Protein AF-A0A1H2CGZ6-F1 (afdb_monomer_lite)

Sequence (129 aa):
MAAFKRLLRRFAWGGKMPAMQNSTERARPLIPEWTLADRLRKVRLTTGLQQRDFAERLQVTASAYAQWEAGNTKPRDIVTVARRIEMLTGVPATWILGLYTETPRPDGPAGVEGDDSVARPKGFEPLTF

Foldseek 3Di:
DDDDDDDDDDDDPDDDDPPPPPCPPVPPDDDDDDDLLNLLVVLCVVVVDDLQVVCVQLVHHSVVSVCSNVVNDHDPDLLSSLVSSCVVRVDHSCVSVVNDPDDPDPDDDDDPPDDPPDDDPPDPDDPDD

Radius of gyration: 32.35 Å; chains: 1; bounding box: 38×88×99 Å

pLDDT: mean 76.67, std 23.68, range [34.09, 98.81]

Secondary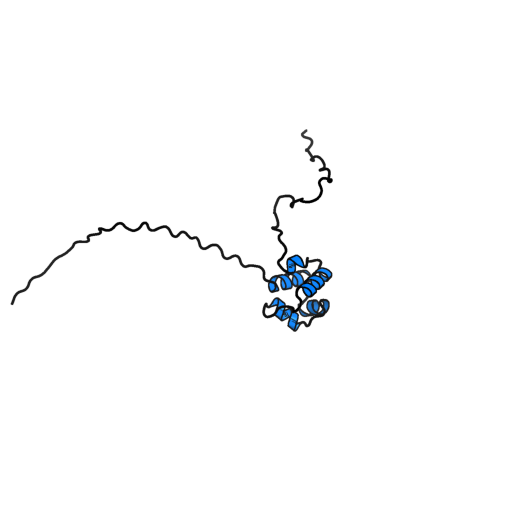 structure (DSSP, 8-state):
--------------S-----------PPP-PPPPPHHHHHHHHHHHTT--HHHHHHHTTS-HHHHHHHHTTS---SSHHHHHHHHHHHH---HHHHTT-------SSS-----S-TT---PPP------

Structure (mmCIF, N/CA/C/O backbone):
data_AF-A0A1H2CGZ6-F1
#
_entry.id   AF-A0A1H2CGZ6-F1
#
loop_
_atom_site.group_PDB
_atom_site.id
_atom_site.type_symbol
_atom_site.label_atom_id
_atom_site.label_alt_id
_atom_site.label_comp_id
_atom_site.label_asym_id
_atom_site.label_entity_id
_atom_site.label_seq_id
_atom_site.pdbx_PDB_ins_code
_atom_site.Cartn_x
_atom_site.Cartn_y
_atom_site.Cartn_z
_atom_site.occupancy
_atom_site.B_iso_or_equiv
_atom_site.auth_seq_id
_atom_site.auth_comp_id
_atom_site.auth_asym_id
_atom_site.auth_atom_id
_atom_site.pdbx_PDB_model_num
ATOM 1 N N . MET A 1 1 ? -5.901 33.656 -87.671 1.00 34.09 1 MET A N 1
ATOM 2 C CA . MET A 1 1 ? -4.994 32.933 -88.588 1.00 34.09 1 MET A CA 1
ATOM 3 C C . MET A 1 1 ? -4.602 31.618 -87.917 1.00 34.09 1 MET A C 1
ATOM 5 O O . MET A 1 1 ? -4.152 31.679 -86.786 1.00 34.09 1 MET A O 1
ATOM 9 N N . ALA A 1 2 ? -4.930 30.493 -88.573 1.00 36.00 2 ALA A N 1
ATOM 10 C CA . ALA A 1 2 ? -4.602 29.066 -88.344 1.00 36.00 2 ALA A CA 1
ATOM 11 C C . ALA A 1 2 ? -3.927 28.646 -87.007 1.00 36.00 2 ALA A C 1
ATOM 13 O O . ALA A 1 2 ? -2.840 29.105 -86.696 1.00 36.00 2 ALA A O 1
ATOM 14 N N . ALA A 1 3 ? -4.544 27.839 -86.130 1.00 43.06 3 ALA A N 1
ATOM 15 C CA . ALA A 1 3 ? -4.821 26.388 -86.222 1.00 43.06 3 ALA A CA 1
ATOM 16 C C . ALA A 1 3 ? -3.567 25.486 -86.218 1.00 43.06 3 ALA A C 1
ATOM 18 O O . ALA A 1 3 ? -2.860 25.483 -87.213 1.00 43.06 3 ALA A O 1
ATOM 19 N N . PHE A 1 4 ? -3.386 24.625 -85.197 1.00 40.62 4 PHE A N 1
ATOM 20 C CA . PHE A 1 4 ? -3.228 23.172 -85.413 1.00 40.62 4 PHE A CA 1
ATOM 21 C C . PHE A 1 4 ? -3.277 22.326 -84.123 1.00 40.62 4 PHE A C 1
ATOM 23 O O . PHE A 1 4 ? -2.764 22.689 -83.073 1.00 40.62 4 PHE A O 1
ATOM 30 N N . LYS A 1 5 ? -3.949 21.180 -84.245 1.00 37.25 5 LYS A N 1
ATOM 31 C CA . LYS A 1 5 ? -4.330 20.189 -83.228 1.00 37.25 5 LYS A CA 1
ATOM 32 C C . LYS A 1 5 ? -3.230 19.138 -82.973 1.00 37.25 5 LYS A C 1
ATOM 34 O O . LYS A 1 5 ? -2.546 18.782 -83.923 1.00 37.25 5 LYS A O 1
ATOM 39 N N . ARG A 1 6 ? -3.342 18.461 -81.804 1.00 44.81 6 ARG A N 1
ATOM 40 C CA . ARG A 1 6 ? -3.067 17.009 -81.557 1.00 44.81 6 ARG A CA 1
ATOM 41 C C . ARG A 1 6 ? -1.561 16.614 -81.578 1.00 44.81 6 ARG A C 1
ATOM 43 O O . ARG A 1 6 ? -0.786 17.238 -82.268 1.00 44.81 6 ARG A O 1
ATOM 50 N N . LEU A 1 7 ? -1.017 15.613 -80.872 1.00 37.41 7 LEU A N 1
ATOM 51 C CA . LEU A 1 7 ? -1.533 14.407 -80.222 1.00 37.41 7 LEU A CA 1
ATOM 52 C C . LEU A 1 7 ? -0.402 13.738 -79.381 1.00 37.41 7 LEU A C 1
ATOM 54 O O . LEU A 1 7 ? 0.731 13.692 -79.833 1.00 37.41 7 LEU A O 1
ATOM 58 N N . LEU A 1 8 ? -0.768 13.147 -78.236 1.00 35.69 8 LEU A N 1
ATOM 59 C CA . LEU A 1 8 ? -0.261 11.919 -77.576 1.00 35.69 8 LEU A CA 1
ATOM 60 C C . LEU A 1 8 ? 1.244 11.606 -77.334 1.00 35.69 8 LEU A C 1
ATOM 62 O O . LEU A 1 8 ? 2.035 11.421 -78.248 1.00 35.69 8 LEU A O 1
ATOM 66 N N . ARG A 1 9 ? 1.462 11.196 -76.067 1.00 43.88 9 ARG A N 1
ATOM 67 C CA . ARG A 1 9 ? 2.289 10.074 -75.558 1.00 43.88 9 ARG A CA 1
ATOM 68 C C . ARG A 1 9 ? 3.819 10.170 -75.676 1.00 43.88 9 ARG A C 1
ATOM 70 O O . ARG A 1 9 ? 4.384 9.906 -76.728 1.00 43.88 9 ARG A O 1
ATOM 77 N N . ARG A 1 10 ? 4.484 10.211 -74.512 1.00 38.03 10 ARG A N 1
ATOM 78 C CA . ARG A 1 10 ? 5.428 9.143 -74.123 1.00 38.03 10 ARG A CA 1
ATOM 79 C C . ARG A 1 10 ? 5.678 9.118 -72.618 1.00 38.03 10 ARG A C 1
ATOM 81 O O . ARG A 1 10 ? 6.376 9.941 -72.046 1.00 38.03 10 ARG A O 1
ATOM 88 N N . PHE A 1 11 ? 5.056 8.111 -72.024 1.00 46.94 11 PHE A N 1
ATOM 89 C CA . PHE A 1 11 ? 5.379 7.511 -70.745 1.00 46.94 11 PHE A CA 1
ATOM 90 C C . PHE A 1 11 ? 6.810 6.959 -70.853 1.00 46.94 11 PHE A C 1
ATOM 92 O O . PHE A 1 11 ? 7.035 5.957 -71.528 1.00 46.94 11 PHE A O 1
ATOM 99 N N . ALA A 1 12 ? 7.786 7.659 -70.279 1.00 44.25 12 ALA A N 1
ATOM 100 C CA . ALA A 1 12 ? 9.162 7.190 -70.153 1.00 44.25 12 ALA A CA 1
ATOM 101 C C . ALA A 1 12 ? 9.403 6.856 -68.680 1.00 44.25 12 ALA A C 1
ATOM 103 O O . ALA A 1 12 ? 9.913 7.656 -67.901 1.00 44.25 12 ALA A O 1
ATOM 104 N N . TRP A 1 13 ? 8.951 5.663 -68.298 1.00 51.81 13 TRP A N 1
ATOM 105 C CA . TRP A 1 13 ? 9.278 5.037 -67.027 1.00 51.81 13 TRP A CA 1
ATOM 106 C C . TRP A 1 13 ? 10.724 4.535 -67.132 1.00 51.81 13 TRP A C 1
ATOM 108 O O . TRP A 1 13 ? 10.992 3.476 -67.689 1.00 51.81 13 TRP A O 1
ATOM 118 N N . GLY A 1 14 ? 11.667 5.377 -66.711 1.00 54.66 14 GLY A N 1
ATOM 119 C CA . GLY A 1 14 ? 13.105 5.152 -66.833 1.00 54.66 14 GLY A CA 1
ATOM 120 C C . GLY A 1 14 ? 13.818 5.620 -65.574 1.00 54.66 14 GLY A C 1
ATOM 121 O O . GLY A 1 14 ? 14.470 6.655 -65.565 1.00 54.66 14 GLY A O 1
ATOM 122 N N . GLY A 1 15 ? 13.651 4.872 -64.491 1.00 47.44 15 GLY A N 1
ATOM 123 C CA . GLY A 1 15 ? 14.328 5.114 -63.225 1.00 47.44 15 GLY A CA 1
ATOM 124 C C . GLY A 1 15 ? 14.037 3.948 -62.301 1.00 47.44 15 GLY A C 1
ATOM 125 O O . GLY A 1 15 ? 12.873 3.675 -62.020 1.00 47.44 15 GLY A O 1
ATOM 126 N N . LYS A 1 16 ? 15.084 3.217 -61.906 1.00 57.88 16 LYS A N 1
ATOM 127 C CA . LYS A 1 16 ? 15.017 2.086 -60.973 1.00 57.88 16 LYS A CA 1
ATOM 128 C C . LYS A 1 16 ? 14.112 2.461 -59.800 1.00 57.88 16 LYS A C 1
ATOM 130 O O . LYS A 1 16 ? 14.423 3.411 -59.084 1.00 57.88 16 LYS A O 1
ATOM 135 N N . MET A 1 17 ? 13.018 1.721 -59.616 1.00 50.38 17 MET A N 1
ATOM 136 C CA . MET A 1 17 ? 12.259 1.778 -58.370 1.00 50.38 17 MET A CA 1
ATOM 137 C C . MET A 1 17 ? 13.265 1.538 -57.241 1.00 50.38 17 MET A C 1
ATOM 139 O O . MET A 1 17 ? 13.948 0.507 -57.286 1.00 50.38 17 MET A O 1
ATOM 143 N N . PRO A 1 18 ? 13.438 2.464 -56.278 1.00 59.06 18 PRO A N 1
ATOM 144 C CA . PRO A 1 18 ? 14.208 2.136 -55.093 1.00 59.06 18 PRO A CA 1
ATOM 145 C C . PRO A 1 18 ? 13.579 0.871 -54.524 1.00 59.06 18 PRO A C 1
ATOM 147 O O . PRO A 1 18 ? 12.350 0.772 -54.477 1.00 59.06 18 PRO A O 1
ATOM 150 N N . ALA A 1 19 ? 14.411 -0.118 -54.184 1.00 60.16 19 ALA A N 1
ATOM 151 C CA . ALA A 1 19 ? 13.948 -1.290 -53.466 1.00 60.16 19 ALA A CA 1
ATOM 152 C C . ALA A 1 19 ? 13.077 -0.769 -52.327 1.00 60.16 19 ALA A C 1
ATOM 154 O O . ALA A 1 19 ? 13.563 -0.040 -51.460 1.00 60.16 19 ALA A O 1
ATOM 155 N N . MET A 1 20 ? 11.779 -1.051 -52.414 1.00 51.56 20 MET A N 1
ATOM 156 C CA . MET A 1 20 ? 10.824 -0.797 -51.358 1.00 51.56 20 MET A CA 1
ATOM 157 C C . MET A 1 20 ? 11.274 -1.751 -50.265 1.00 51.56 20 MET A C 1
ATOM 159 O O . MET A 1 20 ? 10.915 -2.926 -50.258 1.00 51.56 20 MET A O 1
ATOM 163 N N . GLN A 1 21 ? 12.236 -1.283 -49.466 1.00 62.09 21 GLN A N 1
ATOM 164 C CA . GLN A 1 21 ? 12.691 -1.963 -48.276 1.00 62.09 21 GLN A CA 1
ATOM 165 C C . GLN A 1 21 ? 11.399 -2.193 -47.522 1.00 62.09 21 GLN A C 1
ATOM 167 O O . GLN A 1 21 ? 10.725 -1.233 -47.154 1.00 62.09 21 GLN A O 1
ATOM 172 N N . ASN A 1 22 ? 10.975 -3.453 -47.448 1.00 57.84 22 ASN A N 1
ATOM 173 C CA . ASN A 1 22 ? 9.824 -3.828 -46.663 1.00 57.84 22 ASN A CA 1
ATOM 174 C C . ASN A 1 22 ? 10.167 -3.400 -45.243 1.00 57.84 22 ASN A C 1
ATOM 176 O O . ASN A 1 22 ? 10.867 -4.127 -44.535 1.00 57.84 22 ASN A O 1
ATOM 180 N N . SER A 1 23 ? 9.696 -2.214 -44.859 1.00 55.84 23 SER A N 1
ATOM 181 C CA . SER A 1 23 ? 9.685 -1.679 -43.508 1.00 55.84 23 SER A CA 1
ATOM 182 C C . SER A 1 23 ? 8.734 -2.541 -42.691 1.00 55.84 23 SER A C 1
ATOM 184 O O . SER A 1 23 ? 7.702 -2.105 -42.202 1.00 55.84 23 SER A O 1
ATOM 186 N N . THR A 1 24 ? 9.067 -3.821 -42.569 1.00 59.75 24 THR A N 1
ATOM 187 C CA . THR A 1 24 ? 8.458 -4.747 -41.628 1.00 59.75 24 THR A CA 1
ATOM 188 C C . THR A 1 24 ? 9.184 -4.572 -40.302 1.00 59.75 24 THR A C 1
ATOM 190 O O . THR A 1 24 ? 9.556 -5.534 -39.639 1.00 59.75 24 THR A O 1
ATOM 193 N N . GLU A 1 25 ? 9.386 -3.319 -39.899 1.00 59.41 25 GLU A N 1
ATOM 194 C CA . GLU A 1 25 ? 9.509 -2.975 -38.496 1.00 59.41 25 GLU A CA 1
ATOM 195 C C . GLU A 1 25 ? 8.115 -3.223 -37.923 1.00 59.41 25 GLU A C 1
ATOM 197 O O . GLU A 1 25 ? 7.266 -2.338 -37.839 1.00 59.41 25 GLU A O 1
ATOM 202 N N . ARG A 1 26 ? 7.807 -4.498 -37.651 1.00 65.94 26 ARG A N 1
ATOM 203 C CA . ARG A 1 26 ? 6.610 -4.844 -36.893 1.00 65.94 26 ARG A CA 1
ATOM 204 C C . ARG A 1 26 ? 6.754 -4.081 -35.587 1.00 65.94 26 ARG A C 1
ATOM 206 O O . ARG A 1 26 ? 7.678 -4.371 -34.827 1.00 65.94 26 ARG A O 1
ATOM 213 N N . ALA A 1 27 ? 5.900 -3.080 -35.378 1.00 75.94 27 ALA A N 1
ATOM 214 C CA . ALA A 1 27 ? 5.877 -2.319 -34.142 1.00 75.94 27 ALA A CA 1
ATOM 215 C C . ALA A 1 27 ? 5.895 -3.322 -32.985 1.00 75.94 27 ALA A C 1
ATOM 217 O O . ALA A 1 27 ? 5.040 -4.212 -32.921 1.00 75.94 27 ALA A O 1
ATOM 218 N N . ARG A 1 28 ? 6.932 -3.255 -32.140 1.00 77.19 28 ARG A N 1
ATOM 219 C CA . ARG A 1 28 ? 7.035 -4.158 -30.992 1.00 77.19 28 ARG A CA 1
ATOM 220 C C . ARG A 1 28 ? 5.753 -4.007 -30.168 1.00 77.19 28 ARG A C 1
ATOM 222 O O . ARG A 1 28 ? 5.315 -2.872 -29.970 1.00 77.19 28 ARG A O 1
ATOM 229 N N . PRO A 1 29 ? 5.138 -5.113 -29.716 1.00 83.25 29 PRO A N 1
ATOM 230 C CA . PRO A 1 29 ? 3.941 -5.018 -28.900 1.00 83.25 29 PRO A CA 1
ATOM 231 C C . PRO A 1 29 ? 4.251 -4.200 -27.641 1.00 83.25 29 PRO A C 1
ATOM 233 O O . PRO A 1 29 ? 5.250 -4.447 -26.965 1.00 83.25 29 PRO A O 1
ATOM 236 N N . LEU A 1 30 ? 3.404 -3.211 -27.352 1.00 86.44 30 LEU A N 1
ATOM 237 C CA . LEU A 1 30 ? 3.475 -2.424 -26.126 1.00 86.44 30 LEU A CA 1
ATOM 238 C C . LEU A 1 30 ? 2.891 -3.266 -24.991 1.00 86.44 30 LEU A C 1
ATOM 240 O O . LEU A 1 30 ? 1.677 -3.448 -24.908 1.00 86.44 30 LEU A O 1
ATOM 244 N N . ILE A 1 31 ? 3.765 -3.803 -24.146 1.00 88.69 31 ILE A N 1
ATOM 245 C CA . ILE A 1 31 ? 3.374 -4.528 -22.938 1.00 88.69 31 ILE A CA 1
ATOM 246 C C . ILE A 1 31 ? 3.366 -3.510 -21.790 1.00 88.69 31 ILE A C 1
ATOM 248 O O . ILE A 1 31 ? 4.396 -2.880 -21.549 1.00 88.69 31 ILE A O 1
ATOM 252 N N . PRO A 1 32 ? 2.227 -3.280 -21.115 1.00 90.12 32 PRO A N 1
ATOM 253 C CA . PRO A 1 32 ? 2.181 -2.361 -19.988 1.00 90.12 32 PRO A CA 1
ATOM 254 C C . PRO A 1 32 ? 2.929 -2.943 -18.787 1.00 90.12 32 PRO A C 1
ATOM 256 O O . PRO A 1 32 ? 2.775 -4.117 -18.448 1.00 90.12 32 PRO A O 1
ATOM 259 N N . GLU A 1 33 ? 3.703 -2.092 -18.122 1.00 90.00 33 GLU A N 1
ATOM 260 C CA . GLU A 1 33 ? 4.435 -2.445 -16.910 1.00 90.00 33 GLU A CA 1
ATOM 261 C C . GLU A 1 33 ? 3.577 -2.245 -15.665 1.00 90.00 33 GLU A C 1
ATOM 263 O O . GLU A 1 33 ? 2.765 -1.322 -15.577 1.00 90.00 33 GLU A O 1
ATOM 268 N N . TRP A 1 34 ? 3.810 -3.076 -14.653 1.00 94.56 34 TRP A N 1
ATOM 269 C CA . TRP A 1 34 ? 3.193 -2.873 -13.349 1.00 94.56 34 TRP A CA 1
ATOM 270 C C . TRP A 1 34 ? 3.750 -1.613 -12.694 1.00 94.56 34 TRP A C 1
ATOM 272 O O . TRP A 1 34 ? 4.967 -1.461 -12.539 1.00 94.56 34 TRP A O 1
ATOM 282 N N . THR A 1 35 ? 2.867 -0.745 -12.210 1.00 96.88 35 THR A N 1
ATOM 283 C CA . THR A 1 35 ? 3.250 0.416 -11.401 1.00 96.88 35 THR A CA 1
ATOM 284 C C . THR A 1 35 ? 3.243 0.082 -9.908 1.00 96.88 35 THR A C 1
ATOM 286 O O . THR A 1 35 ? 2.837 -1.000 -9.479 1.00 96.88 35 THR A O 1
ATOM 289 N N . LEU A 1 36 ? 3.716 1.008 -9.071 1.00 97.69 36 LEU A N 1
ATOM 290 C CA . LEU A 1 36 ? 3.557 0.882 -7.620 1.00 97.69 36 LEU A CA 1
ATOM 291 C C . LEU A 1 36 ? 2.070 0.851 -7.225 1.00 97.69 36 LEU A C 1
ATOM 293 O O . LEU A 1 36 ? 1.682 0.062 -6.370 1.00 97.69 36 LEU A O 1
ATOM 297 N N . ALA A 1 37 ? 1.246 1.688 -7.858 1.00 98.44 37 ALA A N 1
ATOM 298 C CA . ALA A 1 37 ? -0.183 1.781 -7.579 1.00 98.44 37 ALA A CA 1
ATOM 299 C C . ALA A 1 37 ? -0.893 0.443 -7.844 1.00 98.44 37 ALA A C 1
ATOM 301 O O . ALA A 1 37 ? -1.637 -0.043 -6.988 1.00 98.44 37 ALA A O 1
ATOM 302 N N . ASP A 1 38 ? -0.575 -0.203 -8.972 1.00 98.38 38 ASP A N 1
ATOM 303 C CA . ASP A 1 38 ? -1.113 -1.521 -9.330 1.00 98.38 38 ASP A CA 1
ATOM 304 C C . ASP A 1 38 ? -0.731 -2.584 -8.302 1.00 98.38 38 ASP A C 1
ATOM 306 O O . ASP A 1 38 ? -1.569 -3.379 -7.872 1.00 98.38 38 ASP A O 1
ATOM 310 N N . ARG A 1 39 ? 0.533 -2.572 -7.860 1.00 98.31 39 ARG A N 1
ATOM 311 C CA . ARG A 1 39 ? 1.034 -3.503 -6.844 1.00 98.31 39 ARG A CA 1
ATOM 312 C C . ARG A 1 39 ? 0.334 -3.307 -5.504 1.00 98.31 39 ARG A C 1
ATOM 314 O O . ARG A 1 39 ? -0.151 -4.284 -4.940 1.00 98.31 39 ARG A O 1
ATOM 321 N N . LEU A 1 40 ? 0.218 -2.068 -5.021 1.00 98.56 40 LEU A N 1
ATOM 322 C CA . LEU A 1 40 ? -0.491 -1.759 -3.772 1.00 98.56 40 LEU A CA 1
ATOM 323 C C . LEU A 1 40 ? -1.945 -2.239 -3.828 1.00 98.56 40 LEU A C 1
ATOM 325 O O . LEU A 1 40 ? -2.388 -2.964 -2.936 1.00 98.56 40 LEU A O 1
ATOM 329 N N . ARG A 1 41 ? -2.647 -1.923 -4.923 1.00 98.62 41 ARG A N 1
ATOM 330 C CA . ARG A 1 41 ? -4.030 -2.351 -5.143 1.00 98.62 41 ARG A CA 1
ATOM 331 C C . ARG A 1 41 ? -4.160 -3.867 -5.184 1.00 98.62 41 ARG A C 1
ATOM 333 O O . ARG A 1 41 ? -5.082 -4.418 -4.583 1.00 98.62 41 ARG A O 1
ATOM 340 N N . LYS A 1 42 ? -3.248 -4.557 -5.873 1.00 98.38 42 LYS A N 1
ATOM 341 C CA . LYS A 1 42 ? -3.251 -6.019 -5.962 1.00 98.38 42 LYS A CA 1
ATOM 342 C C . LYS A 1 42 ? -3.081 -6.659 -4.589 1.00 98.38 42 LYS A C 1
ATOM 344 O O . LYS A 1 42 ? -3.874 -7.537 -4.266 1.00 98.38 42 LYS A O 1
ATOM 349 N N . VAL A 1 43 ? -2.125 -6.192 -3.784 1.00 98.12 43 VAL A N 1
ATOM 350 C CA . VAL A 1 43 ? -1.914 -6.711 -2.423 1.00 98.12 43 VAL A CA 1
ATOM 351 C C . VAL A 1 43 ? -3.113 -6.438 -1.527 1.00 98.12 43 VAL A C 1
ATOM 353 O O . VAL A 1 43 ? -3.547 -7.327 -0.807 1.00 98.12 43 VAL A O 1
ATOM 356 N N . ARG A 1 44 ? -3.716 -5.247 -1.581 1.00 98.50 44 ARG A N 1
ATOM 357 C CA . ARG A 1 44 ? -4.930 -5.012 -0.795 1.00 98.50 44 ARG A CA 1
ATOM 358 C C . ARG A 1 44 ? -6.043 -5.973 -1.205 1.00 98.50 44 ARG A C 1
ATOM 360 O O . ARG A 1 44 ? -6.684 -6.564 -0.340 1.00 98.50 44 ARG A O 1
ATOM 367 N N . LEU A 1 45 ? -6.289 -6.137 -2.504 1.00 98.19 45 LEU A N 1
ATOM 368 C CA . LEU A 1 45 ? -7.386 -6.976 -2.988 1.00 98.19 45 LEU A CA 1
ATOM 369 C C . LEU A 1 45 ? -7.240 -8.448 -2.581 1.00 98.19 45 LEU A C 1
ATOM 371 O O . LEU A 1 45 ? -8.262 -9.088 -2.348 1.00 98.19 45 LEU A O 1
ATOM 375 N N . THR A 1 46 ? -6.021 -8.979 -2.419 1.00 96.94 46 THR A N 1
ATOM 376 C CA . THR A 1 46 ? -5.833 -10.355 -1.916 1.00 96.94 46 THR A CA 1
ATOM 377 C C . THR A 1 46 ? -6.245 -10.522 -0.453 1.00 96.94 46 THR A C 1
ATOM 379 O O . THR A 1 46 ? -6.524 -11.639 -0.033 1.00 96.94 46 THR A O 1
ATOM 382 N N . THR A 1 47 ? -6.341 -9.433 0.315 1.00 96.94 47 THR A N 1
ATOM 383 C CA . THR A 1 47 ? -6.817 -9.471 1.709 1.00 96.94 47 THR A CA 1
ATOM 384 C C . THR A 1 47 ? -8.338 -9.384 1.851 1.00 96.94 47 THR A C 1
ATOM 386 O O . THR A 1 47 ? -8.855 -9.583 2.946 1.00 96.94 47 THR A O 1
ATOM 389 N N . GLY A 1 48 ? -9.065 -9.028 0.784 1.00 97.69 48 GLY A N 1
ATOM 390 C CA . GLY A 1 48 ? -10.507 -8.752 0.840 1.00 97.69 48 GLY A CA 1
ATOM 391 C C . GLY A 1 48 ? -10.890 -7.440 1.545 1.00 97.69 48 GLY A C 1
ATOM 392 O O . GLY A 1 48 ? -12.075 -7.143 1.678 1.00 97.69 48 GLY A O 1
ATOM 393 N N . LEU A 1 49 ? -9.916 -6.634 1.983 1.00 97.81 49 LEU A N 1
ATOM 394 C CA . LEU A 1 49 ? -10.161 -5.382 2.700 1.00 97.81 49 LEU A CA 1
ATOM 395 C C . LEU A 1 49 ? -10.475 -4.216 1.753 1.00 97.81 49 LEU A C 1
ATOM 397 O O . LEU A 1 49 ? -9.915 -4.082 0.656 1.00 97.81 49 LEU A O 1
ATOM 401 N N . GLN A 1 50 ? -11.334 -3.307 2.216 1.00 98.44 50 GLN A N 1
ATOM 402 C CA . GLN A 1 50 ? -11.544 -2.019 1.557 1.00 98.44 50 GLN A CA 1
ATOM 403 C C . GLN A 1 50 ? -10.342 -1.092 1.788 1.00 98.44 50 GLN A C 1
ATOM 405 O O . GLN A 1 50 ? -9.551 -1.291 2.710 1.00 98.44 50 GLN A O 1
ATOM 410 N N . GLN A 1 51 ? -10.197 -0.054 0.956 1.00 98.50 51 GLN A N 1
ATOM 411 C CA . GLN A 1 51 ? -9.071 0.891 1.049 1.00 98.50 51 GLN A CA 1
ATOM 412 C C . GLN A 1 51 ? -8.948 1.527 2.439 1.00 98.50 51 GLN A C 1
ATOM 414 O O . GLN A 1 51 ? -7.841 1.645 2.955 1.00 98.50 51 GLN A O 1
ATOM 419 N N . ARG A 1 52 ? -10.077 1.898 3.059 1.00 98.56 52 ARG A N 1
ATOM 420 C CA . ARG A 1 52 ? -10.102 2.488 4.403 1.00 98.56 52 ARG A CA 1
ATOM 421 C C . ARG A 1 52 ? -9.555 1.528 5.458 1.00 98.56 52 ARG A C 1
ATOM 423 O O . ARG A 1 52 ? -8.661 1.909 6.203 1.00 98.56 52 ARG A O 1
ATOM 430 N N . ASP A 1 53 ? -10.057 0.297 5.480 1.00 98.62 53 ASP A N 1
ATOM 431 C CA . ASP A 1 53 ? -9.701 -0.685 6.509 1.00 98.62 53 ASP A CA 1
ATOM 432 C C . ASP A 1 53 ? -8.241 -1.145 6.340 1.00 98.62 53 ASP A C 1
ATOM 434 O O . ASP A 1 53 ? -7.522 -1.365 7.312 1.00 98.62 53 ASP A O 1
ATOM 438 N N . PHE A 1 54 ? -7.760 -1.233 5.096 1.00 98.56 54 PHE A N 1
ATOM 439 C CA . PHE A 1 54 ? -6.353 -1.519 4.820 1.00 98.56 54 PHE A CA 1
ATOM 440 C C . PHE A 1 54 ? -5.435 -0.362 5.242 1.00 98.56 54 PHE A C 1
ATOM 442 O O . PHE A 1 54 ? -4.402 -0.592 5.867 1.00 98.56 54 PHE A O 1
ATOM 449 N N . ALA A 1 55 ? -5.827 0.887 4.965 1.00 98.56 55 ALA A N 1
ATOM 450 C CA . ALA A 1 55 ? -5.092 2.075 5.398 1.00 98.56 55 ALA A CA 1
ATOM 451 C C . ALA A 1 55 ? -4.993 2.169 6.928 1.00 98.56 55 ALA A C 1
ATOM 453 O O . ALA A 1 55 ? -3.922 2.469 7.456 1.00 98.56 55 ALA A O 1
ATOM 454 N N . GLU A 1 56 ? -6.077 1.842 7.635 1.00 98.44 56 GLU A N 1
ATOM 455 C CA . GLU A 1 56 ? -6.111 1.784 9.097 1.00 98.44 56 GLU A CA 1
ATOM 456 C C . GLU A 1 56 ? -5.098 0.769 9.644 1.00 98.44 56 GLU A C 1
ATOM 458 O O . GLU A 1 56 ? -4.291 1.112 10.508 1.00 98.44 56 GLU A O 1
ATOM 463 N N . ARG A 1 57 ? -5.038 -0.442 9.069 1.00 98.12 57 ARG A N 1
ATOM 464 C CA . ARG A 1 57 ? -4.036 -1.457 9.450 1.00 98.12 57 ARG A CA 1
ATOM 465 C C . ARG A 1 57 ? -2.596 -1.022 9.173 1.00 98.12 57 ARG A C 1
ATOM 467 O O . ARG A 1 57 ? -1.690 -1.416 9.901 1.00 98.12 57 ARG A O 1
ATOM 474 N N . LEU A 1 58 ? -2.377 -0.200 8.147 1.00 97.75 58 LEU A N 1
ATOM 475 C CA . LEU A 1 58 ? -1.067 0.384 7.836 1.00 97.75 58 LEU A CA 1
ATOM 476 C C . LEU A 1 58 ? -0.738 1.642 8.655 1.00 97.75 58 LEU A C 1
ATOM 478 O O . LEU A 1 58 ? 0.384 2.157 8.548 1.00 97.75 58 LEU A O 1
ATOM 482 N N . GLN A 1 59 ? -1.686 2.119 9.469 1.00 97.44 59 GLN A N 1
ATOM 483 C CA . GLN A 1 59 ? -1.606 3.359 10.241 1.00 97.44 59 GLN A CA 1
ATOM 484 C C . GLN A 1 59 ? -1.350 4.587 9.352 1.00 97.44 59 GLN A C 1
ATOM 486 O O . GLN A 1 59 ? -0.509 5.438 9.648 1.00 97.44 59 GLN A O 1
ATOM 491 N N . VAL A 1 60 ? -2.063 4.666 8.228 1.00 98.06 60 VAL A N 1
ATOM 492 C CA . VAL A 1 60 ? -2.052 5.811 7.308 1.00 98.06 60 VAL A CA 1
ATOM 493 C C . VAL A 1 60 ? -3.477 6.295 7.066 1.00 98.06 60 VAL A C 1
ATOM 495 O O . VAL A 1 60 ? -4.447 5.585 7.324 1.00 98.06 60 VAL A O 1
ATOM 498 N N . THR A 1 61 ? -3.639 7.517 6.561 1.00 98.50 61 THR A N 1
ATOM 499 C CA . THR A 1 61 ? -4.984 8.024 6.267 1.00 98.50 61 THR A CA 1
ATOM 500 C C . THR A 1 61 ? -5.571 7.318 5.043 1.00 98.50 61 THR A C 1
ATOM 502 O O . THR A 1 61 ? -4.873 7.065 4.057 1.00 98.50 61 THR A O 1
ATOM 505 N N . ALA A 1 62 ? -6.879 7.051 5.071 1.00 98.38 62 ALA A N 1
ATOM 506 C CA . ALA A 1 62 ? -7.586 6.443 3.942 1.00 98.38 62 ALA A CA 1
ATOM 507 C C 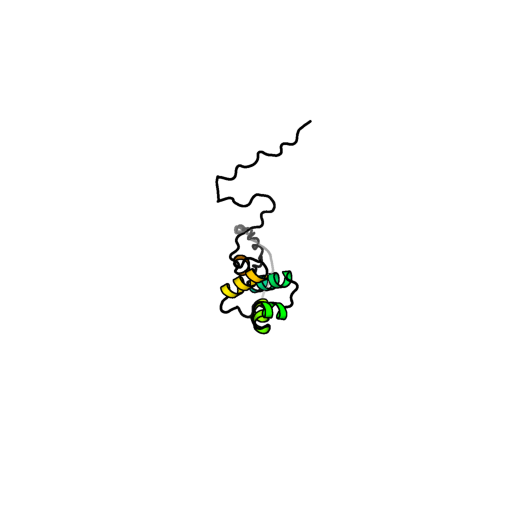. ALA A 1 62 ? -7.456 7.277 2.656 1.00 98.38 62 ALA A C 1
ATOM 509 O O . ALA A 1 62 ? -7.280 6.721 1.577 1.00 98.38 62 ALA A O 1
ATOM 510 N N . SER A 1 63 ? -7.474 8.611 2.783 1.00 98.56 63 SER A N 1
ATOM 511 C CA . SER A 1 63 ? -7.271 9.527 1.656 1.00 98.56 63 SER A CA 1
ATOM 512 C C . SER A 1 63 ? -5.882 9.362 1.035 1.00 98.56 63 SER A C 1
ATOM 514 O O . SER A 1 63 ? -5.778 9.189 -0.176 1.00 98.56 63 SER A O 1
ATOM 516 N N . ALA A 1 64 ? -4.814 9.322 1.844 1.00 98.56 64 ALA A N 1
ATOM 517 C CA . ALA A 1 64 ? -3.461 9.119 1.324 1.00 98.56 64 ALA A CA 1
ATOM 518 C C . ALA A 1 64 ? -3.338 7.775 0.597 1.00 98.56 64 ALA A C 1
ATOM 520 O O . ALA A 1 64 ? -2.869 7.733 -0.537 1.00 98.56 64 ALA A O 1
ATOM 521 N N . TYR A 1 65 ? -3.825 6.695 1.212 1.00 98.62 65 TYR A N 1
ATOM 522 C CA . TYR A 1 65 ? -3.762 5.367 0.611 1.00 98.62 65 TYR A CA 1
ATOM 523 C C . TYR A 1 65 ? -4.555 5.275 -0.705 1.00 98.62 65 TYR A C 1
ATOM 525 O O . TYR A 1 65 ? -4.06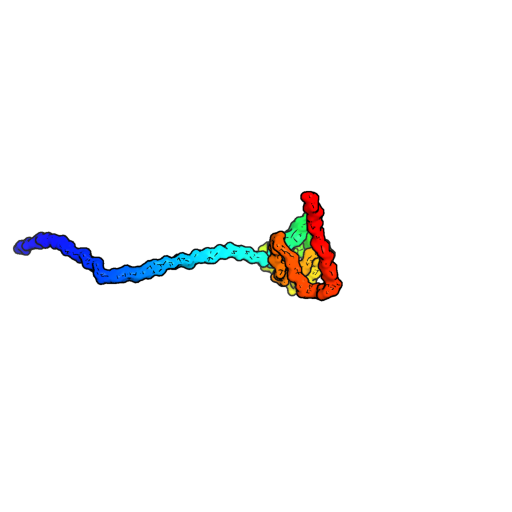1 4.724 -1.689 1.00 98.62 65 TYR A O 1
ATOM 533 N N . ALA A 1 66 ? -5.745 5.882 -0.769 1.00 98.62 66 ALA A N 1
ATOM 534 C CA . ALA A 1 66 ? -6.533 5.954 -1.999 1.00 98.62 66 ALA A CA 1
ATOM 535 C C . ALA A 1 66 ? -5.797 6.715 -3.117 1.00 98.62 66 ALA A C 1
ATOM 537 O O . ALA A 1 66 ? -5.802 6.272 -4.265 1.00 98.62 66 ALA A O 1
ATOM 538 N N . GLN A 1 67 ? -5.110 7.817 -2.792 1.00 98.81 67 GLN A N 1
ATOM 539 C CA . GLN A 1 67 ? -4.291 8.557 -3.760 1.00 98.81 67 GLN A CA 1
ATOM 540 C C . GLN A 1 67 ? -3.072 7.757 -4.241 1.00 98.81 67 GLN A C 1
ATOM 542 O O . GLN A 1 67 ? -2.638 7.944 -5.378 1.00 98.81 67 GLN A O 1
ATOM 547 N N . TRP A 1 68 ? -2.527 6.865 -3.407 1.00 98.75 68 TRP A N 1
ATOM 548 C CA . TRP A 1 68 ? -1.447 5.958 -3.804 1.00 98.75 68 TRP A CA 1
ATOM 549 C C 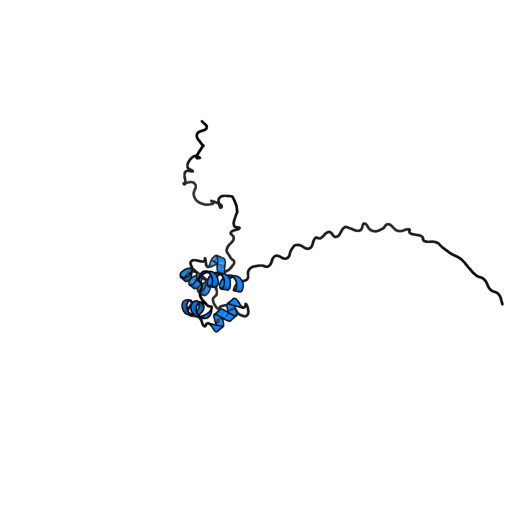. TRP A 1 68 ? -1.935 4.882 -4.776 1.00 98.75 68 TRP A C 1
ATOM 551 O O . TRP A 1 68 ? -1.294 4.667 -5.800 1.00 98.75 68 TRP A O 1
ATOM 561 N N . GLU A 1 69 ? -3.085 4.250 -4.512 1.00 98.56 69 GLU A N 1
ATOM 562 C CA . GLU A 1 69 ? -3.692 3.282 -5.446 1.00 98.56 69 GLU A CA 1
ATOM 563 C C . GLU A 1 69 ? -4.178 3.925 -6.750 1.00 98.56 69 GLU A C 1
ATOM 565 O O . GLU A 1 69 ? -4.256 3.247 -7.771 1.00 98.56 69 GLU A O 1
ATOM 570 N N . ALA A 1 70 ? -4.512 5.217 -6.731 1.00 98.38 70 ALA A N 1
ATOM 571 C CA . ALA A 1 70 ? -4.853 5.976 -7.932 1.00 98.38 70 ALA A CA 1
ATOM 572 C C . ALA A 1 70 ? -3.618 6.427 -8.734 1.00 98.38 70 ALA A C 1
ATOM 574 O O . ALA A 1 70 ? -3.765 6.950 -9.833 1.00 98.38 70 ALA A O 1
ATOM 575 N N . GLY A 1 71 ? -2.405 6.268 -8.190 1.00 98.12 71 GLY A N 1
ATOM 576 C CA . GLY A 1 71 ? -1.165 6.719 -8.825 1.00 98.12 71 GLY A CA 1
ATOM 577 C C . GLY A 1 71 ? -0.934 8.235 -8.787 1.00 98.12 71 GLY A C 1
ATOM 578 O O . GLY A 1 71 ? 0.041 8.712 -9.363 1.00 98.12 71 GLY A O 1
ATOM 579 N N . ASN A 1 72 ? -1.778 8.994 -8.084 1.00 98.44 72 ASN A N 1
ATOM 580 C CA . ASN A 1 72 ? -1.694 10.455 -8.013 1.00 98.44 72 ASN A CA 1
ATOM 581 C C . ASN A 1 72 ? -0.557 10.937 -7.103 1.00 98.44 72 ASN A C 1
ATOM 583 O O . ASN A 1 72 ? 0.047 11.979 -7.344 1.00 98.44 72 ASN A O 1
ATOM 587 N N . THR A 1 73 ? -0.270 10.196 -6.030 1.00 98.44 73 THR A N 1
ATOM 588 C CA . THR A 1 73 ? 0.834 10.493 -5.106 1.00 98.44 73 THR A CA 1
ATOM 589 C C . THR A 1 73 ? 1.542 9.209 -4.686 1.00 98.44 73 THR A C 1
ATOM 591 O O . THR A 1 73 ? 1.062 8.107 -4.944 1.00 98.44 73 THR A O 1
ATOM 594 N N . LYS A 1 74 ? 2.698 9.338 -4.030 1.00 97.62 74 LYS A N 1
ATOM 595 C CA . LYS A 1 74 ? 3.462 8.207 -3.490 1.00 97.62 74 LYS A CA 1
ATOM 596 C C . LYS A 1 74 ? 3.675 8.380 -1.984 1.00 97.62 74 LYS A C 1
ATOM 598 O O . LYS A 1 74 ? 3.689 9.519 -1.506 1.00 97.62 74 LYS A O 1
ATOM 603 N N . PRO A 1 75 ? 3.877 7.287 -1.228 1.00 97.56 75 PRO A N 1
ATOM 604 C CA . PRO A 1 75 ? 4.345 7.384 0.146 1.00 97.56 75 PRO A CA 1
ATOM 605 C C . PRO A 1 75 ? 5.674 8.137 0.221 1.00 97.56 75 PRO A C 1
ATOM 607 O O . PRO A 1 75 ? 6.538 7.949 -0.634 1.00 97.56 75 PRO A O 1
ATOM 610 N N . ARG A 1 76 ? 5.854 8.950 1.267 1.00 97.19 76 ARG A N 1
ATOM 611 C CA . ARG A 1 76 ? 7.139 9.623 1.531 1.00 97.19 76 ARG A CA 1
ATOM 612 C C . ARG A 1 76 ? 8.259 8.620 1.798 1.00 97.19 76 ARG A C 1
ATOM 614 O O . ARG A 1 76 ? 9.365 8.800 1.308 1.00 97.19 76 ARG A O 1
ATOM 621 N N . ASP A 1 77 ? 7.942 7.568 2.545 1.00 97.69 77 ASP A N 1
ATOM 622 C CA . ASP A 1 77 ? 8.837 6.448 2.812 1.00 97.69 77 ASP A CA 1
ATOM 623 C C . ASP A 1 77 ? 8.189 5.158 2.305 1.00 97.69 77 ASP A C 1
ATOM 625 O O . ASP A 1 77 ? 7.407 4.495 2.994 1.00 97.69 77 ASP A O 1
ATOM 629 N N . ILE A 1 78 ? 8.472 4.841 1.043 1.00 97.88 78 ILE A N 1
ATOM 630 C CA . ILE A 1 78 ? 7.903 3.667 0.389 1.00 97.88 78 ILE A CA 1
ATOM 631 C C . ILE A 1 78 ? 8.454 2.356 0.956 1.00 97.88 78 ILE A C 1
ATOM 633 O O . ILE A 1 78 ? 7.733 1.362 0.987 1.00 97.88 78 ILE A O 1
ATOM 637 N N . VAL A 1 79 ? 9.696 2.344 1.443 1.00 97.88 79 VAL A N 1
ATOM 638 C CA . VAL A 1 79 ? 10.326 1.132 1.980 1.00 97.88 79 VAL A CA 1
ATOM 639 C C . VAL A 1 79 ? 9.655 0.744 3.292 1.00 97.88 79 VAL A C 1
ATOM 641 O O . VAL A 1 79 ? 9.257 -0.410 3.454 1.00 97.88 79 VAL A O 1
ATOM 644 N N . THR A 1 80 ? 9.433 1.709 4.188 1.00 98.31 80 THR A N 1
ATOM 645 C CA . THR A 1 80 ? 8.704 1.470 5.441 1.00 98.31 80 THR A CA 1
ATOM 646 C C . THR A 1 80 ? 7.274 0.998 5.178 1.00 98.31 80 THR A C 1
ATOM 648 O O . THR A 1 80 ? 6.813 0.047 5.811 1.00 98.31 80 THR A O 1
ATOM 651 N N . VAL A 1 81 ? 6.567 1.605 4.217 1.00 98.31 81 VAL A N 1
ATOM 652 C CA . VAL A 1 81 ? 5.212 1.160 3.846 1.00 98.31 81 VAL A CA 1
ATOM 653 C C . VAL A 1 81 ? 5.227 -0.258 3.273 1.00 98.31 81 VAL A C 1
ATOM 655 O O . VAL A 1 81 ? 4.422 -1.083 3.698 1.00 98.31 81 VAL A O 1
ATOM 658 N N . ALA A 1 82 ? 6.156 -0.574 2.367 1.00 98.44 82 ALA A N 1
ATOM 659 C CA . ALA A 1 82 ? 6.276 -1.908 1.786 1.00 98.44 82 ALA A CA 1
ATOM 660 C C . ALA A 1 82 ? 6.563 -2.974 2.857 1.00 98.44 82 ALA A C 1
ATOM 662 O O . ALA A 1 82 ? 5.925 -4.022 2.848 1.00 98.44 82 ALA A O 1
ATOM 663 N N . ARG A 1 83 ? 7.434 -2.685 3.835 1.00 98.50 83 ARG A N 1
ATOM 664 C CA . ARG A 1 83 ? 7.693 -3.585 4.974 1.00 98.50 83 ARG A CA 1
ATOM 665 C C . ARG A 1 83 ? 6.469 -3.787 5.864 1.00 98.50 83 ARG A C 1
ATOM 667 O O . ARG A 1 83 ? 6.205 -4.906 6.286 1.00 98.50 83 ARG A O 1
ATOM 674 N N . ARG A 1 84 ? 5.682 -2.739 6.131 1.00 98.56 84 ARG A N 1
ATOM 675 C CA . ARG A 1 84 ? 4.417 -2.885 6.877 1.00 98.56 84 ARG A CA 1
ATOM 676 C C . ARG A 1 84 ? 3.413 -3.759 6.133 1.00 98.56 84 ARG A C 1
ATOM 678 O O . ARG A 1 84 ? 2.771 -4.600 6.752 1.00 98.56 84 ARG A O 1
ATOM 685 N N . ILE A 1 85 ? 3.298 -3.580 4.818 1.00 98.50 85 ILE A N 1
ATOM 686 C CA . ILE A 1 85 ? 2.423 -4.405 3.982 1.00 98.50 85 ILE A CA 1
ATOM 687 C C . ILE A 1 85 ? 2.892 -5.864 3.982 1.00 98.50 85 ILE A C 1
ATOM 689 O O . ILE A 1 85 ? 2.062 -6.759 4.118 1.00 98.50 85 ILE A O 1
ATOM 693 N N . GLU A 1 86 ? 4.195 -6.111 3.880 1.00 98.19 86 GLU A N 1
ATOM 694 C CA . GLU A 1 86 ? 4.774 -7.454 3.965 1.00 98.19 86 GLU A CA 1
ATOM 695 C C . GLU A 1 86 ? 4.447 -8.124 5.300 1.00 98.19 86 GLU A C 1
ATOM 697 O O . GLU A 1 86 ? 3.911 -9.226 5.309 1.00 98.19 86 GLU A O 1
ATOM 702 N N . MET A 1 87 ? 4.656 -7.438 6.427 1.00 97.88 87 MET A N 1
ATOM 703 C CA . MET A 1 87 ? 4.285 -7.973 7.743 1.00 97.88 87 MET A CA 1
ATOM 704 C C . MET A 1 87 ? 2.781 -8.259 7.865 1.00 97.88 87 MET A C 1
ATOM 706 O O . MET A 1 87 ? 2.387 -9.207 8.536 1.00 97.88 87 MET A O 1
ATOM 710 N N . LEU A 1 88 ? 1.934 -7.446 7.225 1.00 97.62 88 LEU A N 1
ATOM 711 C CA . LEU A 1 88 ? 0.480 -7.592 7.280 1.00 97.62 88 LEU A CA 1
ATOM 712 C C . LEU A 1 88 ? -0.054 -8.714 6.374 1.00 97.62 88 LEU A C 1
ATOM 714 O O . LEU A 1 88 ? -1.094 -9.295 6.677 1.00 97.62 88 LEU A O 1
ATOM 718 N N . THR A 1 89 ? 0.600 -8.974 5.240 1.00 97.25 89 THR A N 1
ATOM 719 C CA . THR A 1 89 ? 0.029 -9.783 4.143 1.00 97.25 89 THR A CA 1
ATOM 720 C C . THR A 1 89 ? 0.892 -10.960 3.702 1.00 97.25 89 THR A C 1
ATOM 722 O O . THR A 1 89 ? 0.412 -11.814 2.964 1.00 97.25 89 THR A O 1
ATOM 725 N N . GLY A 1 90 ? 2.161 -11.000 4.107 1.00 96.44 90 GLY A N 1
ATOM 726 C CA . GLY A 1 90 ? 3.157 -11.958 3.630 1.00 96.44 90 GLY A CA 1
ATOM 727 C C . GLY A 1 90 ? 3.682 -11.682 2.215 1.00 96.44 90 GLY A C 1
ATOM 728 O O . GLY A 1 90 ? 4.570 -12.396 1.760 1.00 96.44 90 GLY A O 1
ATOM 729 N N . VAL A 1 91 ? 3.174 -10.665 1.504 1.00 96.12 91 VAL A N 1
ATOM 730 C CA . VAL A 1 91 ? 3.685 -10.315 0.169 1.00 96.12 91 VAL A CA 1
ATOM 731 C C . VAL A 1 91 ? 5.048 -9.629 0.305 1.00 96.12 91 VAL A C 1
ATOM 733 O O . VAL A 1 91 ? 5.114 -8.591 0.968 1.00 96.12 91 VAL A O 1
ATOM 736 N N . PRO A 1 92 ? 6.118 -10.130 -0.343 1.00 97.25 92 PRO A N 1
ATOM 737 C CA . PRO A 1 92 ? 7.455 -9.575 -0.176 1.00 97.25 92 PRO A CA 1
ATOM 738 C C . PRO A 1 92 ? 7.526 -8.084 -0.507 1.00 97.25 92 PRO A C 1
ATOM 740 O O . PRO A 1 92 ? 7.042 -7.637 -1.554 1.00 97.25 92 PRO A O 1
ATOM 743 N N . ALA A 1 93 ? 8.211 -7.310 0.338 1.00 97.44 93 ALA A N 1
ATOM 744 C CA . ALA A 1 93 ? 8.419 -5.885 0.082 1.00 97.44 93 ALA A CA 1
ATOM 745 C C . ALA A 1 93 ? 9.159 -5.647 -1.247 1.00 97.44 93 ALA A C 1
ATOM 747 O O . ALA A 1 93 ? 8.875 -4.680 -1.951 1.00 97.44 93 ALA A O 1
ATOM 748 N N . THR A 1 94 ? 10.051 -6.561 -1.641 1.00 96.44 94 THR A N 1
ATOM 749 C CA . THR A 1 94 ? 10.750 -6.532 -2.935 1.00 96.44 94 THR A CA 1
ATOM 750 C C . THR A 1 94 ? 9.785 -6.591 -4.117 1.00 96.44 94 THR A C 1
ATOM 752 O O . THR A 1 94 ? 9.973 -5.855 -5.085 1.00 96.44 94 THR A O 1
ATOM 755 N N . TRP A 1 95 ? 8.712 -7.383 -4.030 1.00 95.94 95 TRP A N 1
ATOM 756 C CA . TRP A 1 95 ? 7.678 -7.433 -5.063 1.00 95.94 95 TRP A CA 1
ATOM 757 C C . TRP A 1 95 ? 6.931 -6.108 -5.159 1.00 95.94 95 TRP A C 1
ATOM 759 O O . TRP A 1 95 ? 6.822 -5.560 -6.253 1.00 95.94 95 TRP A O 1
ATOM 769 N N . ILE A 1 96 ? 6.504 -5.550 -4.020 1.00 97.12 96 ILE A N 1
ATOM 770 C CA . ILE A 1 96 ? 5.786 -4.264 -3.937 1.00 97.12 96 ILE A CA 1
ATOM 771 C C . ILE A 1 96 ? 6.626 -3.124 -4.525 1.00 97.12 96 ILE A C 1
ATOM 773 O O . ILE A 1 96 ? 6.102 -2.262 -5.230 1.00 97.12 96 ILE A O 1
ATOM 777 N N . LEU A 1 97 ? 7.935 -3.144 -4.268 1.00 96.25 97 LEU A N 1
ATOM 778 C CA . LEU A 1 97 ? 8.896 -2.167 -4.779 1.00 96.25 97 LEU A CA 1
ATOM 779 C C . LEU A 1 97 ? 9.266 -2.384 -6.255 1.00 96.25 97 LEU A C 1
ATOM 781 O O . LEU A 1 97 ? 9.970 -1.556 -6.825 1.00 96.25 97 LEU A O 1
ATOM 785 N N . GLY A 1 98 ? 8.797 -3.466 -6.883 1.00 94.81 98 GLY A N 1
ATOM 786 C CA . GLY A 1 98 ? 9.137 -3.806 -8.265 1.00 94.81 98 GLY A CA 1
ATOM 787 C C . GLY A 1 98 ? 10.572 -4.304 -8.450 1.00 94.81 98 GLY A C 1
ATOM 788 O O . GLY A 1 98 ? 11.080 -4.271 -9.562 1.00 94.81 98 GLY A O 1
ATOM 789 N N . LEU A 1 99 ? 11.216 -4.763 -7.375 1.00 91.94 99 LEU A N 1
ATOM 790 C CA . LEU A 1 99 ? 12.576 -5.315 -7.371 1.00 91.94 99 LEU A CA 1
ATOM 791 C C . LEU A 1 99 ? 12.598 -6.845 -7.509 1.00 91.94 99 LEU A C 1
ATOM 793 O O . LEU A 1 99 ? 13.665 -7.448 -7.513 1.00 91.94 99 LEU A O 1
ATOM 797 N N . TYR A 1 100 ? 11.431 -7.486 -7.562 1.00 75.94 100 TYR A N 1
ATOM 798 C CA . TYR A 1 100 ? 11.324 -8.936 -7.661 1.00 75.94 100 TYR A CA 1
ATOM 799 C C . TYR A 1 100 ? 11.570 -9.404 -9.097 1.00 75.94 100 TYR A C 1
ATOM 801 O O . TYR A 1 100 ? 10.800 -9.081 -10.001 1.00 75.94 100 TYR A O 1
ATOM 809 N N . THR A 1 101 ? 12.641 -10.170 -9.291 1.00 61.41 101 THR A N 1
ATOM 810 C CA . THR A 1 101 ? 13.087 -10.692 -10.587 1.00 61.41 101 THR A CA 1
ATOM 811 C C . THR A 1 101 ? 12.828 -12.191 -10.694 1.00 61.41 101 THR A C 1
ATOM 813 O O . THR A 1 101 ? 13.745 -12.953 -10.984 1.00 61.41 101 THR A O 1
ATOM 816 N N . GLU A 1 102 ? 11.610 -12.663 -10.442 1.00 55.34 102 GLU A N 1
ATOM 817 C CA . GLU A 1 102 ? 11.280 -14.045 -10.799 1.00 55.34 102 GLU A CA 1
ATOM 818 C C . GLU A 1 102 ? 10.279 -14.060 -11.943 1.00 55.34 102 GLU A C 1
ATOM 820 O O . GLU A 1 102 ? 9.104 -13.721 -11.802 1.00 55.34 102 GLU A O 1
ATOM 825 N N . THR A 1 103 ? 10.783 -14.473 -13.102 1.00 47.91 103 THR A N 1
ATOM 826 C CA . THR A 1 103 ? 9.975 -15.062 -14.164 1.00 47.91 103 THR A CA 1
ATOM 827 C C . THR A 1 103 ? 9.344 -16.326 -13.577 1.00 47.91 103 THR A C 1
ATOM 829 O O . THR A 1 103 ? 10.099 -17.228 -13.205 1.00 47.91 103 THR A O 1
ATOM 832 N N . PRO A 1 104 ? 8.008 -16.454 -13.484 1.00 45.94 104 PRO A N 1
ATOM 833 C CA . PRO A 1 104 ? 7.398 -17.731 -13.145 1.00 45.94 104 PRO A CA 1
ATOM 834 C C . PRO A 1 104 ? 7.746 -18.694 -14.278 1.00 45.94 104 PRO A C 1
ATOM 836 O O . PRO A 1 104 ? 7.215 -18.580 -15.383 1.00 45.94 104 PRO A O 1
ATOM 839 N N . ARG A 1 105 ? 8.718 -19.583 -14.056 1.00 48.03 105 ARG A N 1
ATOM 840 C CA . ARG A 1 105 ? 9.052 -20.620 -15.028 1.00 48.03 105 ARG A CA 1
ATOM 841 C C . ARG A 1 105 ? 7.940 -21.665 -14.956 1.00 48.03 105 ARG A C 1
ATOM 843 O O . ARG A 1 105 ? 7.741 -22.210 -13.873 1.00 48.03 105 ARG A O 1
ATOM 850 N N . PRO A 1 106 ? 7.231 -21.955 -16.060 1.00 53.56 106 PRO A N 1
ATOM 851 C CA . PRO A 1 106 ? 6.154 -22.936 -16.029 1.00 53.56 106 PRO A CA 1
ATOM 852 C C . PRO A 1 106 ? 6.662 -24.339 -15.675 1.00 53.56 106 PRO A C 1
ATOM 854 O O . PRO A 1 106 ? 6.013 -25.013 -14.893 1.00 53.56 106 PRO A O 1
ATOM 857 N N . ASP A 1 107 ? 7.853 -24.741 -16.147 1.00 53.25 107 ASP A N 1
ATOM 858 C CA . ASP A 1 107 ? 8.314 -26.135 -16.033 1.00 53.25 107 ASP A CA 1
ATOM 859 C C . ASP A 1 107 ? 9.849 -26.278 -15.877 1.00 53.25 107 ASP A C 1
ATOM 861 O O . ASP A 1 107 ? 10.554 -26.720 -16.785 1.00 53.25 107 ASP A O 1
ATOM 865 N N . GLY A 1 108 ? 10.431 -25.905 -14.734 1.00 48.25 108 GLY A N 1
ATOM 866 C CA . GLY A 1 108 ? 11.825 -26.273 -14.432 1.00 48.25 108 GLY A CA 1
ATOM 867 C C . GLY A 1 108 ? 12.315 -25.737 -13.090 1.00 48.25 108 GLY A C 1
ATOM 868 O O . GLY A 1 108 ? 11.884 -24.649 -12.707 1.00 48.25 108 GLY A O 1
ATOM 869 N N . PRO A 1 109 ? 13.196 -26.459 -12.367 1.00 42.88 109 PRO A 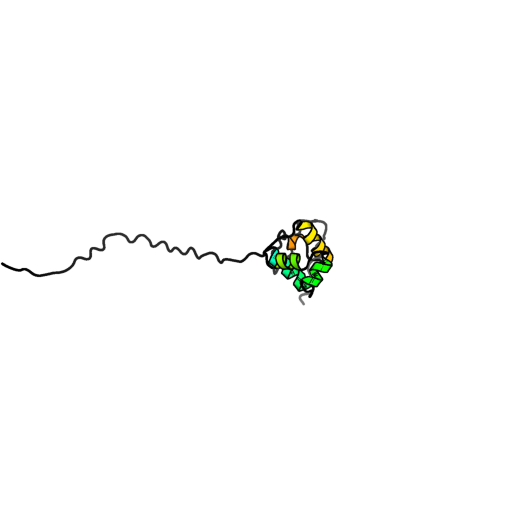N 1
ATOM 870 C CA . PRO A 1 109 ? 13.589 -26.052 -11.028 1.00 42.88 109 PRO A CA 1
ATOM 871 C C . PRO A 1 109 ? 14.289 -24.696 -11.099 1.00 42.88 109 PRO A C 1
ATOM 873 O O . PRO A 1 109 ? 15.136 -24.456 -11.967 1.00 42.88 109 PRO A O 1
ATOM 876 N N . ALA A 1 110 ? 13.865 -23.806 -10.204 1.00 45.88 110 ALA A N 1
ATOM 877 C CA . ALA A 1 110 ? 14.480 -22.512 -9.974 1.00 45.88 110 ALA A CA 1
ATOM 878 C C . ALA A 1 110 ? 15.984 -22.693 -9.736 1.00 45.88 110 ALA A C 1
ATOM 880 O O . ALA A 1 110 ? 16.408 -23.710 -9.185 1.00 45.88 110 ALA A O 1
ATOM 881 N N . GLY A 1 111 ? 16.780 -21.724 -10.187 1.00 40.78 111 GLY A N 1
ATOM 882 C CA . GLY A 1 111 ? 18.223 -21.722 -9.999 1.00 40.78 111 GLY A CA 1
ATOM 883 C C . GLY A 1 111 ? 18.591 -21.976 -8.540 1.00 40.78 111 GLY A C 1
ATOM 884 O O . GLY A 1 111 ? 18.423 -21.112 -7.687 1.00 40.78 111 GLY A O 1
ATOM 885 N N . VAL A 1 112 ? 19.102 -23.174 -8.281 1.00 43.97 112 VAL A N 1
ATOM 886 C CA . VAL A 1 112 ? 20.015 -23.449 -7.180 1.00 43.97 112 VAL A CA 1
ATOM 887 C C . VAL A 1 112 ? 21.374 -22.902 -7.605 1.00 43.97 112 VAL A C 1
ATOM 889 O O . VAL A 1 112 ? 22.148 -23.580 -8.270 1.00 43.97 112 VAL A O 1
ATOM 892 N N . GLU A 1 113 ? 21.648 -21.653 -7.250 1.00 50.22 113 GLU A N 1
ATOM 893 C CA . GLU A 1 113 ? 23.004 -21.259 -6.872 1.00 50.22 113 GLU A CA 1
ATOM 894 C C . GLU A 1 113 ? 23.003 -21.186 -5.346 1.00 50.22 113 GLU A C 1
ATOM 896 O O . GLU A 1 113 ? 22.682 -20.161 -4.749 1.00 50.22 113 GLU A O 1
ATOM 901 N N . GLY A 1 114 ? 23.247 -22.327 -4.703 1.00 45.34 114 GLY A N 1
ATOM 902 C CA . GLY A 1 114 ? 23.252 -22.417 -3.250 1.00 45.34 114 GLY A CA 1
ATOM 903 C C . GLY A 1 114 ? 23.185 -23.853 -2.753 1.00 45.34 114 GLY A C 1
ATOM 904 O O . GLY A 1 114 ? 22.101 -24.420 -2.680 1.00 45.34 114 GLY A O 1
ATOM 905 N N . ASP A 1 115 ? 24.356 -24.352 -2.356 1.00 37.88 115 ASP A N 1
ATOM 906 C CA . ASP A 1 115 ? 24.622 -25.552 -1.553 1.00 37.88 115 ASP A CA 1
ATOM 907 C C . ASP A 1 115 ? 24.739 -26.905 -2.294 1.00 37.88 115 ASP A C 1
ATOM 909 O O . ASP A 1 115 ? 23.764 -27.611 -2.550 1.00 37.88 115 ASP A O 1
ATOM 913 N N . ASP A 1 116 ? 25.993 -27.303 -2.548 1.00 48.34 116 ASP A N 1
ATOM 914 C CA . ASP A 1 116 ? 26.416 -28.623 -3.043 1.00 48.34 116 ASP A CA 1
ATOM 915 C C . ASP A 1 116 ? 26.152 -29.783 -2.050 1.00 48.34 116 ASP A C 1
ATOM 917 O O . ASP A 1 116 ? 26.541 -30.922 -2.318 1.00 48.34 116 ASP A O 1
ATOM 921 N N . SER A 1 117 ? 25.505 -29.555 -0.899 1.00 45.22 117 SER A N 1
ATOM 922 C CA . SER A 1 117 ? 25.284 -30.599 0.115 1.00 45.22 117 SER A CA 1
ATOM 923 C C . SER A 1 117 ? 23.932 -31.325 0.050 1.00 45.22 117 SER A C 1
ATOM 925 O O . SER A 1 117 ? 23.728 -32.304 0.775 1.00 45.22 117 SER A O 1
ATOM 927 N N . VAL A 1 118 ? 23.015 -30.956 -0.851 1.00 44.44 118 VAL A N 1
ATOM 928 C CA . VAL A 1 118 ? 21.733 -31.672 -0.974 1.00 44.44 118 VAL A CA 1
ATOM 929 C C . VAL A 1 118 ? 21.869 -32.847 -1.943 1.00 44.44 118 VAL A C 1
ATOM 931 O O . VAL A 1 118 ? 21.692 -32.725 -3.156 1.00 44.44 118 VAL A O 1
ATOM 934 N N . ALA A 1 119 ? 22.166 -34.023 -1.386 1.00 48.44 119 ALA A N 1
ATOM 935 C CA . ALA A 1 119 ? 22.118 -35.298 -2.091 1.00 48.44 119 ALA A CA 1
ATOM 936 C C . ALA A 1 119 ? 20.765 -35.469 -2.805 1.00 48.44 119 ALA A C 1
ATOM 938 O O . ALA A 1 119 ? 19.724 -35.680 -2.184 1.00 48.44 119 ALA A O 1
ATOM 939 N N . ARG A 1 120 ? 20.788 -35.376 -4.137 1.00 53.91 120 ARG A N 1
ATOM 940 C CA . ARG A 1 120 ? 19.633 -35.586 -5.013 1.00 53.91 120 ARG A CA 1
ATOM 941 C C . ARG A 1 120 ? 19.139 -37.032 -4.827 1.00 53.91 120 ARG A C 1
ATOM 943 O O . ARG A 1 120 ? 19.899 -37.948 -5.155 1.00 53.91 120 ARG A O 1
ATOM 950 N N . PRO A 1 121 ? 17.919 -37.292 -4.316 1.00 49.69 121 PRO A N 1
ATOM 951 C CA . PRO A 1 121 ? 17.411 -38.657 -4.266 1.00 49.69 121 PRO A CA 1
ATOM 952 C C . PRO A 1 121 ? 17.312 -39.189 -5.700 1.00 49.69 121 PRO A C 1
ATOM 954 O O . PRO A 1 121 ? 16.767 -38.524 -6.585 1.00 49.69 121 PRO A O 1
ATOM 957 N N . LYS A 1 122 ? 17.918 -40.361 -5.941 1.00 53.12 122 LYS A N 1
ATOM 958 C CA . LYS A 1 122 ? 17.870 -41.043 -7.238 1.00 53.12 122 LYS A CA 1
ATOM 959 C C . LYS A 1 122 ? 16.411 -41.242 -7.643 1.00 53.12 122 LYS A C 1
ATOM 961 O O . LYS A 1 122 ? 15.571 -41.549 -6.801 1.00 53.12 122 LYS A O 1
ATOM 966 N N . GLY A 1 123 ? 16.149 -40.993 -8.923 1.00 49.84 123 GLY A N 1
ATOM 967 C CA . GLY A 1 123 ? 14.818 -40.941 -9.508 1.00 49.84 123 GLY A CA 1
ATOM 968 C C . GLY A 1 123 ? 13.930 -42.125 -9.139 1.00 49.84 123 GLY A C 1
ATOM 969 O O . GLY A 1 123 ? 14.388 -43.248 -8.943 1.00 49.84 123 GLY A O 1
ATOM 970 N N . PHE A 1 124 ? 12.632 -41.842 -9.087 1.00 59.22 124 PHE A N 1
ATOM 971 C CA . PHE A 1 124 ? 11.589 -42.852 -9.160 1.00 59.22 124 PHE A CA 1
ATOM 972 C C . PHE A 1 124 ? 11.606 -43.412 -10.589 1.00 59.22 124 PHE A C 1
ATOM 974 O O . PHE A 1 124 ? 10.925 -42.903 -11.478 1.00 59.22 124 PHE A O 1
ATOM 981 N N . GLU A 1 125 ? 12.452 -44.406 -10.846 1.00 68.81 125 GLU A N 1
ATOM 982 C CA . GLU A 1 125 ? 12.274 -45.237 -12.032 1.00 68.81 125 GLU A CA 1
ATOM 983 C C . GLU A 1 125 ? 11.013 -46.079 -11.802 1.00 68.81 125 GLU A C 1
ATOM 985 O O . GLU A 1 125 ? 10.920 -46.759 -10.773 1.00 68.81 125 GLU A O 1
ATOM 990 N N . PRO A 1 126 ? 10.000 -46.025 -12.686 1.00 61.66 126 PRO A N 1
ATOM 991 C CA . PRO A 1 126 ? 8.903 -46.967 -12.582 1.00 61.66 126 PRO A CA 1
ATOM 992 C C . PRO A 1 126 ? 9.474 -48.373 -12.774 1.00 61.66 126 PRO A C 1
ATOM 994 O O . PRO A 1 126 ? 10.247 -48.606 -13.705 1.00 61.66 126 PRO A O 1
ATOM 997 N N . LEU A 1 127 ? 9.080 -49.308 -11.903 1.00 59.03 127 LEU A N 1
ATOM 998 C CA . LEU A 1 127 ? 9.273 -50.733 -12.152 1.00 59.03 127 LEU A CA 1
ATOM 999 C C . LEU A 1 127 ? 8.571 -51.043 -13.472 1.00 59.03 127 LEU A C 1
ATOM 1001 O O . LEU A 1 127 ? 7.343 -51.104 -13.546 1.00 59.03 127 LEU A O 1
ATOM 1005 N N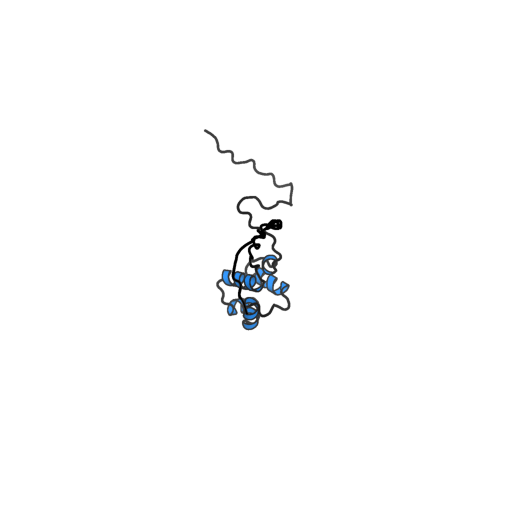 . THR A 1 128 ? 9.364 -51.149 -14.529 1.00 70.44 128 THR A N 1
ATOM 1006 C CA . THR A 1 128 ? 8.909 -51.765 -15.762 1.00 70.44 128 THR A CA 1
ATOM 1007 C C . THR A 1 128 ? 8.712 -53.240 -15.427 1.00 70.44 128 THR A C 1
ATOM 1009 O O . THR A 1 128 ? 9.642 -53.907 -14.971 1.00 70.44 128 THR A O 1
ATOM 1012 N N . PHE A 1 129 ? 7.461 -53.691 -15.511 1.00 60.88 129 PHE A N 1
ATOM 1013 C CA . PHE A 1 129 ? 7.107 -55.107 -15.465 1.00 60.88 129 PHE A CA 1
ATOM 1014 C C . PHE A 1 129 ? 7.325 -55.729 -16.842 1.00 60.88 129 PHE A C 1
ATOM 1016 O O . PHE A 1 129 ? 7.049 -55.025 -17.844 1.00 60.88 129 PHE A O 1
#